Protein AF-A0AAE4BND6-F1 (afdb_monomer_lite)

Structure (mmCIF, N/CA/C/O backbone):
data_AF-A0AAE4BND6-F1
#
_entry.id   AF-A0AAE4BND6-F1
#
loop_
_atom_site.group_PDB
_atom_site.id
_atom_site.type_symbol
_atom_site.label_atom_id
_atom_site.label_alt_id
_atom_site.label_comp_id
_atom_site.label_asym_id
_atom_site.label_entity_id
_atom_site.label_seq_id
_atom_site.pdbx_PDB_ins_code
_atom_site.Cartn_x
_atom_site.Cartn_y
_atom_site.Cartn_z
_atom_site.occupancy
_atom_site.B_iso_or_equiv
_atom_site.auth_seq_id
_atom_site.auth_comp_id
_atom_site.auth_asym_id
_atom_site.auth_atom_id
_atom_site.pdbx_PDB_model_num
ATOM 1 N N . MET A 1 1 ? -0.470 19.222 16.341 1.00 36.50 1 MET A N 1
ATOM 2 C CA . MET A 1 1 ? -0.838 18.012 17.107 1.00 36.50 1 MET A CA 1
ATOM 3 C C . MET A 1 1 ? -1.783 17.203 16.224 1.00 36.50 1 MET A C 1
ATOM 5 O O . MET A 1 1 ? -2.983 17.429 16.264 1.00 36.50 1 MET A O 1
ATOM 9 N N . ALA A 1 2 ? -1.233 16.393 15.311 1.00 34.31 2 ALA A N 1
ATOM 10 C CA . ALA A 1 2 ? -2.018 15.597 14.364 1.00 34.31 2 ALA A CA 1
ATOM 11 C C . ALA A 1 2 ? -2.499 14.299 15.045 1.00 34.31 2 ALA A C 1
ATOM 13 O O . ALA A 1 2 ? -1.771 13.757 15.885 1.00 34.31 2 ALA A O 1
ATOM 14 N N . PRO A 1 3 ? -3.736 13.838 14.793 1.00 40.75 3 PRO A N 1
ATOM 15 C CA . PRO A 1 3 ? -4.365 12.820 15.617 1.00 40.75 3 PRO A CA 1
ATOM 16 C C . PRO A 1 3 ? -3.745 11.440 15.385 1.00 40.75 3 PRO A C 1
ATOM 18 O O . PRO A 1 3 ? -3.463 11.038 14.261 1.00 40.75 3 PRO A O 1
ATOM 21 N N . ARG A 1 4 ? -3.618 10.691 16.486 1.00 47.34 4 ARG A N 1
ATOM 22 C CA . ARG A 1 4 ? -3.147 9.300 16.628 1.00 47.34 4 ARG A CA 1
ATOM 23 C C . ARG 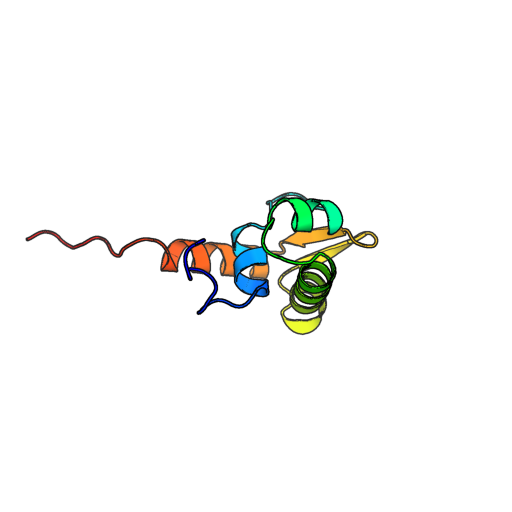A 1 4 ? -4.000 8.246 15.884 1.00 47.34 4 ARG A C 1
ATOM 25 O O . ARG A 1 4 ? -4.123 7.123 16.361 1.00 47.34 4 ARG A O 1
ATOM 32 N N . LEU A 1 5 ? -4.576 8.558 14.721 1.00 46.09 5 LEU A N 1
ATOM 33 C CA . LEU A 1 5 ? -5.264 7.574 13.866 1.00 46.09 5 LEU A CA 1
ATOM 34 C C . LEU A 1 5 ? -4.306 6.478 13.350 1.00 46.09 5 LEU A C 1
ATOM 36 O O . LEU A 1 5 ? -4.747 5.393 12.983 1.00 46.09 5 LEU A O 1
ATOM 40 N N . TYR A 1 6 ? -2.998 6.747 13.390 1.00 50.03 6 TYR A N 1
ATOM 41 C CA . TYR A 1 6 ? -1.911 5.889 12.907 1.00 50.03 6 TYR A CA 1
ATOM 42 C C . TYR A 1 6 ? -1.287 4.979 13.976 1.00 50.03 6 TYR A C 1
ATOM 44 O O . TYR A 1 6 ? -0.405 4.189 13.666 1.00 50.03 6 TYR A O 1
ATOM 52 N N . GLY A 1 7 ? -1.715 5.077 15.240 1.00 44.06 7 GLY A N 1
ATOM 53 C CA . GLY A 1 7 ? -1.116 4.299 16.334 1.00 44.06 7 GLY A CA 1
ATOM 54 C C . GLY A 1 7 ? -1.506 2.813 16.361 1.00 44.06 7 GLY A C 1
ATOM 55 O O . GLY A 1 7 ? -0.858 2.040 17.057 1.00 44.06 7 GLY A O 1
ATOM 56 N N . GLN A 1 8 ? -2.558 2.416 15.633 1.00 52.19 8 GLN A N 1
ATOM 57 C CA . GLN A 1 8 ? -3.081 1.038 15.601 1.00 52.19 8 GLN A CA 1
ATOM 58 C C . GLN A 1 8 ? -2.977 0.345 14.236 1.00 52.19 8 GLN A C 1
ATOM 60 O O . GLN A 1 8 ? -3.032 -0.879 14.186 1.00 52.19 8 GLN A O 1
ATOM 65 N N . TYR A 1 9 ? -2.831 1.098 13.144 1.00 63.09 9 TYR A N 1
ATOM 66 C CA . TYR A 1 9 ? -2.779 0.555 11.786 1.00 63.09 9 TYR A CA 1
ATOM 67 C C . TYR A 1 9 ? -1.380 0.753 11.211 1.00 63.09 9 TYR A C 1
ATOM 69 O O . TYR A 1 9 ? -0.858 1.868 11.223 1.00 63.09 9 TYR A O 1
ATOM 77 N N . GLY A 1 10 ? -0.772 -0.328 10.716 1.00 75.94 10 GLY A N 1
ATOM 78 C CA . GLY A 1 10 ? 0.538 -0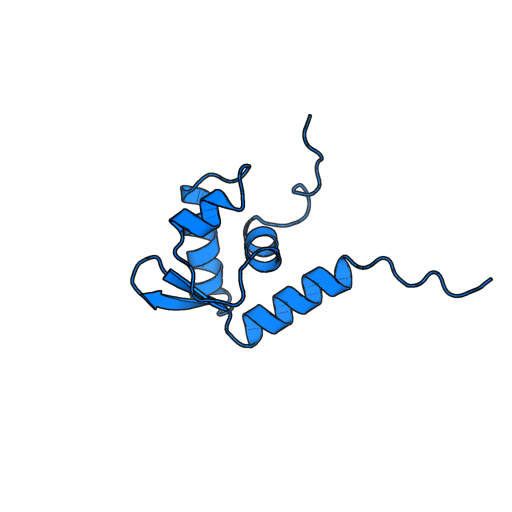.266 10.073 1.00 75.94 10 GLY A CA 1
ATOM 79 C C . GLY A 1 10 ? 0.507 0.643 8.844 1.00 75.94 10 GLY A C 1
ATOM 80 O O . GLY A 1 10 ? -0.535 0.828 8.212 1.00 75.94 10 GLY A O 1
ATOM 81 N N . VAL A 1 11 ? 1.664 1.194 8.464 1.00 78.50 11 VAL A N 1
ATOM 82 C CA . VAL A 1 11 ? 1.772 2.074 7.284 1.00 78.50 11 VAL A CA 1
ATOM 83 C C . VAL A 1 11 ? 1.281 1.377 6.000 1.00 78.50 11 VAL A C 1
ATOM 85 O O . VAL A 1 11 ? 0.856 2.042 5.063 1.00 78.50 11 VAL A O 1
ATOM 88 N N . GLU A 1 12 ? 1.284 0.038 5.972 1.00 84.19 12 GLU A N 1
ATOM 89 C CA . GLU A 1 12 ? 0.729 -0.794 4.899 1.00 84.19 12 GLU A CA 1
ATOM 90 C C . GLU A 1 12 ? -0.794 -0.696 4.794 1.00 84.19 12 GLU A C 1
ATOM 92 O O . GLU A 1 12 ? -1.303 -0.523 3.692 1.00 84.19 12 GLU A O 1
ATOM 97 N N . ASP A 1 13 ? -1.523 -0.765 5.910 1.00 82.81 13 ASP A N 1
ATOM 98 C CA . ASP A 1 13 ? -2.985 -0.645 5.911 1.00 82.81 13 ASP A CA 1
ATOM 99 C C . ASP A 1 13 ? -3.412 0.768 5.508 1.00 82.81 13 ASP A C 1
ATOM 101 O O . ASP A 1 13 ? -4.377 0.948 4.767 1.00 82.81 13 ASP A O 1
ATOM 105 N N . VAL A 1 14 ? -2.668 1.783 5.959 1.00 81.44 14 VAL A N 1
ATOM 106 C CA . VAL A 1 14 ? -2.895 3.181 5.565 1.00 81.44 14 VAL A CA 1
ATOM 107 C C . VAL A 1 14 ? -2.641 3.348 4.073 1.00 81.44 14 VAL A C 1
ATOM 109 O O . VAL A 1 14 ? -3.497 3.863 3.354 1.00 81.44 14 VAL A O 1
ATOM 112 N N . LEU A 1 15 ? -1.499 2.859 3.588 1.00 86.00 15 LEU A N 1
ATOM 113 C CA . LEU A 1 15 ? -1.177 2.884 2.170 1.00 86.00 15 LEU A CA 1
ATOM 114 C C . LEU A 1 15 ? -2.260 2.187 1.352 1.00 86.00 15 LEU A C 1
ATOM 116 O O . LEU A 1 15 ? -2.704 2.744 0.357 1.00 86.00 15 LEU A O 1
ATOM 120 N N . LEU A 1 16 ? -2.724 1.022 1.796 1.00 87.56 16 LEU A N 1
ATOM 121 C CA . LEU A 1 16 ? -3.756 0.245 1.124 1.00 87.56 16 LEU A CA 1
ATOM 122 C C . LEU A 1 16 ? -5.117 0.951 1.119 1.00 87.56 16 LEU A C 1
ATOM 124 O O . LEU A 1 16 ? -5.798 0.968 0.095 1.00 87.56 16 LEU A O 1
ATOM 128 N N . ALA A 1 17 ? -5.507 1.568 2.236 1.00 86.75 17 ALA A N 1
ATOM 129 C CA . ALA A 1 17 ? -6.757 2.315 2.361 1.00 86.75 17 ALA A CA 1
ATOM 130 C C . ALA A 1 17 ? -6.812 3.532 1.424 1.00 86.75 17 ALA A C 1
ATOM 132 O O . ALA A 1 17 ? -7.889 3.862 0.919 1.00 86.75 17 ALA A O 1
ATOM 133 N N . HIS A 1 18 ? -5.661 4.169 1.193 1.00 84.25 18 HIS A N 1
ATOM 134 C CA . HIS A 1 18 ? -5.503 5.345 0.335 1.00 84.25 18 HIS A CA 1
ATOM 135 C C . HIS A 1 18 ? -4.977 5.012 -1.069 1.00 84.25 18 HIS A C 1
ATOM 137 O O . HIS A 1 18 ? -4.773 5.920 -1.876 1.00 84.25 18 HIS A O 1
ATOM 143 N N . PHE A 1 19 ? -4.762 3.731 -1.380 1.00 87.94 19 PHE A N 1
ATOM 144 C CA . PHE A 1 19 ? -4.217 3.325 -2.667 1.00 87.94 19 PHE A CA 1
ATOM 145 C C . PHE A 1 19 ? -5.254 3.591 -3.780 1.00 87.94 19 PHE A C 1
ATOM 147 O O . PHE A 1 19 ? -6.395 3.122 -3.664 1.00 87.94 19 PHE A O 1
ATOM 154 N N . PRO A 1 20 ? -4.896 4.331 -4.845 1.00 85.00 20 PRO A N 1
ATOM 155 C CA . PRO A 1 20 ? -5.798 4.629 -5.957 1.00 85.00 20 PRO A CA 1
ATOM 156 C C . PRO A 1 20 ? -6.128 3.370 -6.771 1.00 85.00 20 PRO A C 1
ATOM 158 O O . PRO A 1 20 ? -5.350 2.425 -6.820 1.00 85.00 20 PRO A O 1
ATOM 161 N N . ASP A 1 21 ? -7.285 3.340 -7.433 1.00 81.31 21 ASP A N 1
ATOM 162 C CA . ASP A 1 21 ? -7.666 2.186 -8.267 1.00 81.31 21 ASP A CA 1
ATOM 163 C C . ASP A 1 21 ? -6.790 2.027 -9.522 1.00 81.31 21 ASP A C 1
ATOM 165 O O . ASP A 1 21 ? -6.682 0.932 -10.072 1.00 81.31 21 ASP A O 1
ATOM 169 N N . GLU A 1 22 ? -6.120 3.099 -9.944 1.00 86.38 22 GLU A N 1
ATOM 170 C CA . GLU A 1 22 ? -5.191 3.115 -11.073 1.00 86.38 22 GLU A CA 1
ATOM 171 C C . GLU A 1 22 ? -3.736 2.812 -10.668 1.00 86.38 22 GLU A C 1
ATOM 173 O O . GLU A 1 22 ? -3.288 3.078 -9.546 1.00 86.38 22 GLU A O 1
ATOM 178 N N . ALA A 1 23 ? -2.960 2.280 -11.619 1.00 89.81 23 ALA A N 1
ATOM 179 C CA . ALA A 1 23 ? -1.540 2.006 -11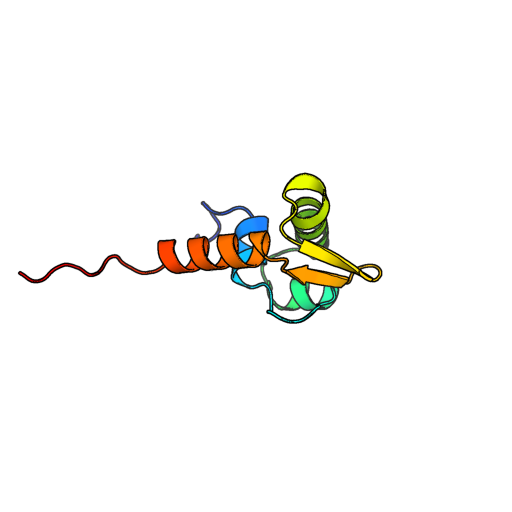.424 1.00 89.81 23 ALA A CA 1
ATOM 180 C C . ALA A 1 23 ? -0.774 3.296 -11.093 1.00 89.81 23 ALA A C 1
ATOM 182 O O . ALA A 1 23 ? -0.774 4.251 -11.868 1.00 89.81 23 ALA A O 1
ATOM 183 N N . THR A 1 24 ? -0.096 3.321 -9.946 1.00 91.38 24 THR A N 1
ATOM 184 C CA . THR A 1 24 ? 0.485 4.550 -9.400 1.00 91.38 24 THR A CA 1
ATOM 185 C C . THR A 1 24 ? 1.934 4.365 -8.980 1.00 91.38 24 THR A C 1
ATOM 187 O O . THR A 1 24 ? 2.325 3.373 -8.358 1.00 91.38 24 THR A O 1
ATOM 190 N N . HIS A 1 25 ? 2.752 5.359 -9.327 1.00 92.06 25 HIS A N 1
ATOM 191 C CA . HIS A 1 25 ? 4.158 5.402 -8.958 1.00 92.06 25 HIS A CA 1
ATOM 192 C C . HIS A 1 25 ? 4.335 5.715 -7.463 1.00 92.06 25 HIS A C 1
ATOM 194 O O . HIS A 1 25 ? 3.692 6.612 -6.919 1.00 92.06 25 HIS A O 1
ATOM 200 N N . ILE A 1 26 ? 5.286 5.050 -6.808 1.00 87.81 26 ILE A N 1
ATOM 201 C CA . ILE A 1 26 ? 5.552 5.129 -5.365 1.00 87.81 26 ILE A CA 1
ATOM 202 C C . ILE A 1 26 ? 5.803 6.555 -4.868 1.00 87.81 26 ILE A C 1
ATOM 204 O O . ILE A 1 26 ? 5.346 6.935 -3.798 1.00 87.81 26 ILE A O 1
ATOM 208 N N . LYS A 1 27 ? 6.473 7.379 -5.681 1.00 87.56 27 LYS A N 1
ATOM 209 C CA . LYS A 1 27 ? 6.694 8.804 -5.382 1.00 87.56 27 LYS A CA 1
ATOM 210 C C . LYS A 1 27 ? 5.379 9.577 -5.259 1.00 87.56 27 LYS A C 1
ATOM 212 O O . LYS A 1 27 ? 5.264 10.426 -4.386 1.00 87.56 27 LYS A O 1
ATOM 217 N N . ARG A 1 28 ? 4.395 9.270 -6.109 1.00 87.25 28 ARG A N 1
ATOM 218 C CA . ARG A 1 28 ? 3.067 9.891 -6.064 1.00 87.25 28 ARG A CA 1
ATOM 219 C C . ARG A 1 28 ? 2.264 9.359 -4.878 1.00 87.25 28 ARG A C 1
ATOM 221 O O . ARG A 1 28 ? 1.610 10.140 -4.207 1.00 87.25 28 ARG A O 1
ATOM 228 N N . LEU A 1 29 ? 2.396 8.070 -4.552 1.00 81.62 29 LEU A N 1
ATOM 229 C CA . LEU A 1 29 ? 1.808 7.494 -3.334 1.00 81.62 29 LEU A CA 1
ATOM 230 C C . LEU A 1 29 ? 2.350 8.154 -2.061 1.00 81.62 29 LEU A C 1
ATOM 232 O O . LEU A 1 29 ? 1.581 8.460 -1.159 1.00 81.62 29 LEU A O 1
ATOM 236 N N . ALA A 1 30 ? 3.653 8.434 -2.005 1.00 83.75 30 ALA A N 1
ATOM 237 C CA . ALA A 1 30 ? 4.254 9.125 -0.869 1.00 83.75 30 ALA A CA 1
ATOM 238 C C . ALA A 1 30 ? 3.745 10.566 -0.711 1.00 83.75 30 ALA A C 1
ATOM 240 O O . ALA A 1 30 ? 3.586 11.035 0.407 1.00 83.75 30 ALA A O 1
ATOM 241 N N . GLN A 1 31 ? 3.409 11.250 -1.810 1.00 84.75 31 GLN A N 1
ATOM 242 C CA . GLN A 1 31 ? 2.783 12.577 -1.748 1.00 84.75 31 GLN A CA 1
ATOM 243 C C . GLN A 1 31 ? 1.357 12.542 -1.176 1.00 84.75 31 GLN A C 1
ATOM 245 O O . GLN A 1 31 ? 0.909 13.536 -0.613 1.00 84.75 31 GLN A O 1
ATOM 250 N N . LEU A 1 32 ? 0.648 11.415 -1.299 1.00 76.12 32 LEU A N 1
ATOM 251 C CA . LEU A 1 32 ? -0.696 11.236 -0.735 1.00 76.12 32 LEU A CA 1
ATOM 252 C C . LEU A 1 32 ? -0.673 10.955 0.774 1.00 76.12 32 LEU A C 1
ATOM 254 O O . LEU A 1 32 ? -1.702 11.083 1.434 1.00 76.12 32 LEU A O 1
ATOM 258 N N . LEU A 1 33 ? 0.487 10.580 1.318 1.00 78.19 33 LEU A N 1
ATOM 259 C CA . LEU A 1 33 ? 0.694 10.266 2.728 1.00 78.19 33 LEU A CA 1
ATOM 260 C C . LEU A 1 33 ? 1.713 11.250 3.320 1.00 78.19 33 LEU A C 1
ATOM 262 O O . LEU A 1 33 ? 2.854 10.863 3.565 1.00 78.19 33 LEU A O 1
ATOM 266 N N . PRO A 1 34 ? 1.329 12.520 3.555 1.00 66.69 34 PRO A N 1
ATOM 267 C CA . PRO A 1 34 ? 2.263 13.581 3.947 1.00 66.69 34 PRO A CA 1
ATOM 268 C C . PRO A 1 34 ? 2.984 13.320 5.278 1.00 66.69 34 PRO A C 1
ATOM 270 O O . PRO A 1 34 ? 4.020 13.919 5.541 1.00 66.69 34 PRO A O 1
ATOM 273 N N . GLU A 1 35 ? 2.459 12.419 6.110 1.00 70.06 35 GLU A N 1
ATOM 274 C CA . GLU A 1 35 ? 3.060 12.025 7.389 1.00 70.06 35 GLU A CA 1
ATOM 275 C C . GLU A 1 35 ? 3.985 10.798 7.278 1.00 70.06 35 GLU A C 1
ATOM 277 O O . GLU A 1 35 ? 4.594 10.397 8.269 1.00 70.06 35 GLU A O 1
ATOM 282 N N . ALA A 1 36 ? 4.115 10.192 6.091 1.00 70.75 36 ALA A N 1
ATOM 283 C CA . ALA A 1 36 ? 4.947 9.017 5.860 1.00 70.75 36 ALA A CA 1
ATOM 284 C C . ALA A 1 36 ? 6.189 9.360 5.025 1.00 70.75 36 ALA A C 1
ATOM 286 O O . ALA A 1 36 ? 6.103 9.913 3.930 1.00 70.75 36 ALA A O 1
ATOM 287 N N . GLU A 1 37 ? 7.368 8.961 5.505 1.00 79.38 37 GLU A N 1
ATOM 288 C CA . GLU A 1 37 ? 8.598 9.085 4.722 1.00 79.38 37 GLU A CA 1
ATOM 289 C C . GLU A 1 37 ? 8.544 8.220 3.455 1.00 79.38 37 GLU A C 1
ATOM 291 O O . GLU A 1 37 ? 8.063 7.083 3.475 1.00 79.38 37 GLU A O 1
ATOM 296 N N . LEU A 1 38 ? 9.122 8.713 2.353 1.00 77.75 38 LEU A N 1
ATOM 297 C CA . LEU A 1 38 ? 9.179 7.982 1.080 1.00 77.75 38 LEU A CA 1
ATOM 298 C C . LEU A 1 38 ? 9.781 6.575 1.240 1.00 77.75 38 LEU A C 1
ATOM 300 O O . LEU A 1 38 ? 9.306 5.634 0.606 1.00 77.75 38 LEU A O 1
ATOM 304 N N . GLY A 1 39 ? 10.796 6.417 2.098 1.00 79.25 39 GLY A N 1
ATOM 305 C CA . GLY A 1 39 ? 11.394 5.115 2.407 1.00 79.25 39 GLY A CA 1
ATOM 306 C C . GLY A 1 39 ? 10.403 4.149 3.065 1.00 79.25 39 GLY A C 1
ATOM 307 O O . GL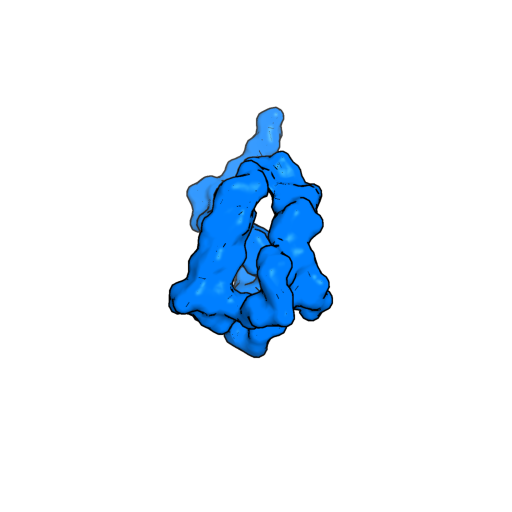Y A 1 39 ? 10.323 2.983 2.675 1.00 79.25 39 GLY A O 1
ATOM 308 N N . SER A 1 40 ? 9.583 4.649 3.989 1.00 83.88 40 SER A N 1
ATOM 309 C CA . SER A 1 40 ? 8.524 3.883 4.655 1.00 83.88 40 SER A CA 1
ATOM 310 C C . SER A 1 40 ? 7.425 3.466 3.679 1.00 83.88 40 SER A C 1
ATOM 312 O O . SER A 1 40 ? 7.006 2.308 3.689 1.00 83.88 40 SER A O 1
ATOM 314 N N . VAL A 1 41 ? 7.017 4.364 2.777 1.00 85.06 41 VAL A N 1
ATOM 315 C CA . VAL A 1 41 ? 6.024 4.071 1.728 1.00 85.06 41 VAL A CA 1
ATOM 316 C C . VAL A 1 41 ? 6.564 3.048 0.728 1.00 85.06 41 VAL A C 1
ATOM 318 O O . VAL A 1 41 ? 5.875 2.082 0.403 1.00 85.06 41 VAL A O 1
ATOM 321 N N . ALA A 1 42 ? 7.814 3.202 0.284 1.00 87.44 42 ALA A N 1
ATOM 322 C CA . ALA A 1 42 ? 8.474 2.252 -0.611 1.00 87.44 42 ALA A CA 1
ATOM 323 C C . ALA A 1 42 ? 8.600 0.858 0.016 1.00 87.44 42 ALA A C 1
ATOM 325 O O . ALA A 1 42 ? 8.279 -0.139 -0.634 1.00 87.44 42 ALA A O 1
ATOM 326 N N . GLY A 1 43 ? 9.010 0.788 1.285 1.00 88.00 43 GLY A N 1
ATOM 327 C CA . GLY A 1 43 ? 9.078 -0.464 2.033 1.00 88.00 43 GLY A CA 1
ATOM 328 C C . GLY A 1 43 ? 7.708 -1.120 2.197 1.00 88.00 43 GLY A C 1
ATOM 329 O O . GLY A 1 43 ? 7.578 -2.327 2.001 1.00 88.00 43 GLY A O 1
ATOM 330 N N . ALA A 1 44 ? 6.675 -0.334 2.494 1.00 88.12 44 ALA A N 1
ATOM 331 C CA . ALA A 1 44 ? 5.308 -0.824 2.635 1.00 88.12 44 ALA A CA 1
ATOM 332 C C . ALA A 1 44 ? 4.733 -1.355 1.323 1.00 88.12 44 ALA A C 1
ATOM 334 O O . ALA A 1 44 ? 4.218 -2.467 1.297 1.00 88.12 44 ALA A O 1
ATOM 335 N N . ALA A 1 45 ? 4.882 -0.625 0.216 1.00 88.56 45 ALA A N 1
ATOM 336 C CA . ALA A 1 45 ? 4.447 -1.104 -1.094 1.00 88.56 45 ALA A CA 1
ATOM 337 C C . ALA A 1 45 ? 5.192 -2.379 -1.509 1.00 88.56 45 ALA A C 1
ATOM 339 O O . ALA A 1 45 ? 4.583 -3.311 -2.027 1.00 88.56 45 ALA A O 1
ATOM 340 N N . ALA A 1 46 ? 6.498 -2.459 -1.229 1.00 88.38 46 ALA A N 1
ATOM 341 C CA . ALA A 1 46 ? 7.277 -3.666 -1.480 1.00 88.38 46 ALA A CA 1
ATOM 342 C C . ALA A 1 46 ? 6.785 -4.854 -0.637 1.00 88.38 46 ALA A C 1
ATOM 344 O O . ALA A 1 46 ? 6.732 -5.974 -1.148 1.00 88.38 46 ALA A O 1
ATOM 345 N N . ARG A 1 47 ? 6.386 -4.630 0.624 1.00 90.31 47 ARG A N 1
ATOM 346 C CA . ARG A 1 47 ? 5.786 -5.672 1.472 1.00 90.31 47 ARG A CA 1
ATOM 347 C C . ARG A 1 47 ? 4.406 -6.097 0.983 1.00 90.31 47 ARG A C 1
ATOM 349 O O . ARG A 1 47 ? 4.178 -7.293 0.801 1.00 90.31 47 ARG A O 1
ATOM 356 N N . LEU A 1 48 ? 3.535 -5.137 0.683 1.00 89.19 48 LEU A N 1
ATOM 357 C CA . LEU A 1 48 ? 2.212 -5.375 0.102 1.00 89.19 48 LEU A CA 1
ATOM 358 C C . LEU A 1 48 ? 2.288 -6.153 -1.217 1.00 89.19 48 LEU A C 1
ATOM 360 O O . LEU A 1 48 ? 1.454 -7.017 -1.458 1.00 89.19 48 LEU A O 1
ATOM 364 N N . CYS A 1 49 ? 3.304 -5.892 -2.039 1.00 89.44 49 CYS A N 1
ATOM 365 C CA . CYS A 1 49 ? 3.519 -6.597 -3.297 1.00 89.44 49 CYS A CA 1
ATOM 366 C C . CYS A 1 49 ? 4.127 -7.996 -3.093 1.00 89.44 49 CYS A C 1
ATOM 368 O O . CYS A 1 49 ? 3.565 -8.991 -3.539 1.00 89.44 49 CYS A O 1
ATOM 370 N N . ARG A 1 50 ? 5.266 -8.100 -2.396 1.00 88.19 50 ARG A N 1
ATOM 371 C CA . ARG A 1 50 ? 6.056 -9.343 -2.341 1.00 88.19 50 ARG A CA 1
ATOM 372 C C . ARG A 1 50 ? 5.555 -10.355 -1.313 1.00 88.19 50 ARG A C 1
ATOM 374 O O . ARG A 1 50 ? 5.673 -11.551 -1.550 1.00 88.19 50 ARG A O 1
ATOM 381 N N . TRP A 1 51 ? 5.067 -9.884 -0.169 1.00 87.69 51 TRP A N 1
ATOM 382 C CA . TRP A 1 51 ? 4.738 -10.744 0.970 1.00 87.69 51 TRP A CA 1
ATOM 383 C C . TRP A 1 51 ? 3.236 -10.947 1.108 1.00 87.69 51 TRP A C 1
ATOM 385 O O . TRP A 1 51 ? 2.790 -12.076 1.271 1.00 87.69 51 TRP A O 1
ATOM 395 N N . TYR A 1 52 ? 2.461 -9.867 1.002 1.00 85.94 52 TYR A N 1
ATOM 396 C CA . TYR A 1 52 ? 1.007 -9.941 1.152 1.00 85.94 52 TYR A CA 1
ATOM 397 C C . TYR A 1 52 ? 0.267 -10.207 -0.161 1.00 85.94 52 TYR A C 1
ATOM 399 O O . TYR A 1 52 ? -0.915 -10.527 -0.115 1.00 85.94 52 TYR A O 1
ATOM 407 N N . GLN A 1 53 ? 0.939 -10.076 -1.313 1.00 90.88 53 GLN A N 1
ATOM 408 C CA . GLN A 1 53 ? 0.341 -10.264 -2.640 1.00 90.88 53 GLN A CA 1
ATOM 409 C C . GLN A 1 53 ? -0.951 -9.446 -2.826 1.00 90.88 53 GLN A C 1
ATOM 411 O O . GLN A 1 53 ? -1.928 -9.925 -3.389 1.00 90.88 53 GLN A O 1
ATOM 416 N N . LEU A 1 54 ? -0.967 -8.209 -2.326 1.00 91.81 54 LEU A N 1
ATOM 417 C CA . LEU A 1 54 ? -2.090 -7.267 -2.434 1.00 91.81 54 LEU A CA 1
ATOM 418 C C . LEU A 1 54 ? -1.879 -6.233 -3.548 1.00 91.81 54 LEU A C 1
ATOM 420 O O . LEU A 1 54 ? -2.818 -5.546 -3.952 1.00 91.81 54 LEU A O 1
ATOM 424 N N . LEU A 1 55 ? -0.642 -6.101 -4.027 1.00 92.19 55 LEU A N 1
ATOM 425 C CA . LEU A 1 55 ? -0.272 -5.211 -5.118 1.00 92.19 55 LEU A CA 1
ATOM 426 C C . LEU A 1 55 ? 0.468 -5.987 -6.203 1.00 92.19 55 LEU A C 1
ATOM 428 O O . LEU A 1 55 ? 1.376 -6.759 -5.892 1.00 92.19 55 LEU A O 1
ATOM 432 N N . ASP A 1 56 ? 0.178 -5.669 -7.457 1.00 92.00 56 ASP A N 1
ATOM 433 C CA . ASP A 1 56 ? 0.981 -6.110 -8.591 1.00 92.00 56 ASP A CA 1
ATOM 434 C C . ASP A 1 56 ? 1.940 -4.994 -9.005 1.00 92.00 56 ASP A C 1
ATOM 436 O O . ASP A 1 56 ? 1.602 -3.805 -9.009 1.00 92.00 56 ASP A O 1
ATOM 440 N N . ARG A 1 57 ? 3.175 -5.368 -9.350 1.00 91.25 57 ARG A N 1
ATOM 441 C CA . ARG A 1 57 ? 4.168 -4.429 -9.877 1.00 91.25 57 ARG A CA 1
ATOM 442 C C . ARG A 1 57 ? 4.048 -4.376 -11.394 1.00 91.25 57 ARG A C 1
ATOM 444 O O . ARG A 1 57 ? 4.451 -5.309 -12.079 1.00 91.25 57 ARG A O 1
ATOM 451 N N . VAL A 1 58 ? 3.563 -3.251 -11.906 1.00 90.81 58 VAL A N 1
ATOM 452 C CA . VAL A 1 58 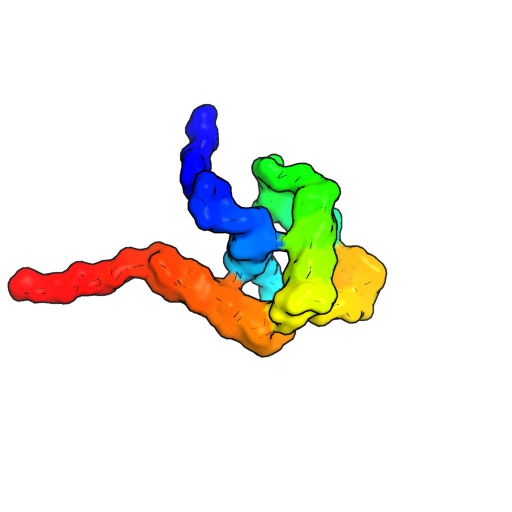? 3.327 -3.046 -13.347 1.00 90.81 58 VAL A CA 1
ATOM 453 C C . VAL A 1 58 ? 4.574 -2.507 -14.051 1.00 90.81 58 VAL A C 1
ATOM 455 O O . VAL A 1 58 ? 4.845 -2.831 -15.201 1.00 90.81 58 VAL A O 1
ATOM 458 N N . ALA A 1 59 ? 5.362 -1.693 -13.344 1.00 90.75 59 ALA A N 1
ATOM 459 C CA . ALA A 1 59 ? 6.630 -1.143 -13.815 1.00 90.75 59 ALA A CA 1
ATOM 460 C C . ALA A 1 59 ? 7.563 -0.874 -12.617 1.00 90.75 59 ALA A C 1
ATOM 462 O O . ALA A 1 59 ? 7.141 -0.964 -11.457 1.00 90.75 59 ALA A O 1
ATOM 463 N N . PRO A 1 60 ? 8.851 -0.550 -12.821 1.00 89.75 60 PRO A N 1
ATOM 464 C CA . PRO A 1 60 ? 9.717 -0.116 -11.730 1.00 89.75 60 PRO A CA 1
ATOM 465 C C . PRO A 1 60 ? 9.109 1.041 -10.930 1.00 89.75 60 PRO A C 1
ATOM 467 O O . PRO A 1 60 ? 8.737 2.068 -11.486 1.00 89.75 60 PRO A O 1
ATOM 470 N N . GLY A 1 61 ? 8.953 0.834 -9.619 1.00 87.38 61 GLY A N 1
ATOM 471 C CA . GLY A 1 61 ? 8.355 1.819 -8.718 1.00 87.38 61 GLY A CA 1
ATOM 472 C C . GLY A 1 61 ? 6.857 2.066 -8.915 1.00 87.38 61 GLY A C 1
ATOM 473 O O . GLY A 1 61 ? 6.332 2.945 -8.244 1.00 87.38 61 GLY A O 1
ATOM 474 N N . THR A 1 62 ? 6.168 1.324 -9.787 1.00 92.56 62 THR A N 1
ATOM 475 C CA . THR A 1 62 ? 4.738 1.507 -10.085 1.00 92.56 62 THR A CA 1
ATOM 476 C C . THR A 1 62 ? 3.955 0.258 -9.721 1.00 92.56 62 THR A C 1
ATOM 478 O O . THR A 1 62 ? 4.297 -0.843 -10.160 1.00 92.56 62 THR A O 1
ATOM 481 N N . TYR A 1 63 ? 2.897 0.447 -8.938 1.00 92.19 63 TYR A N 1
ATOM 482 C CA . TYR A 1 63 ? 2.085 -0.632 -8.385 1.00 92.19 63 TYR A CA 1
ATOM 483 C C . TYR A 1 63 ? 0.606 -0.409 -8.697 1.00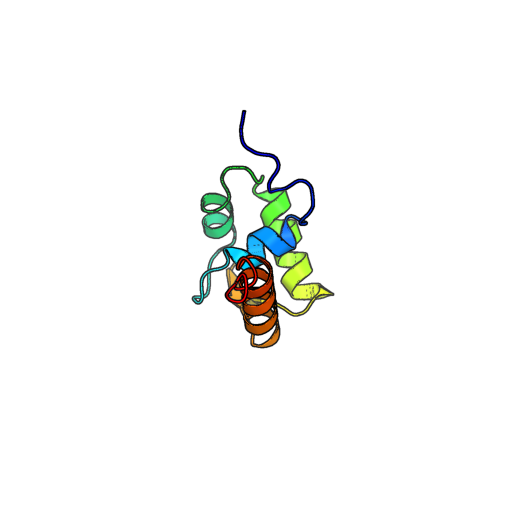 92.19 63 TYR A C 1
ATOM 485 O O . TYR A 1 63 ? 0.168 0.737 -8.811 1.00 92.19 63 TYR A O 1
ATOM 493 N N . CYS A 1 64 ? -0.166 -1.483 -8.799 1.00 92.69 64 CYS A N 1
ATOM 494 C CA . CYS A 1 64 ? -1.627 -1.444 -8.838 1.00 92.69 64 CYS A CA 1
ATOM 495 C C . CYS A 1 64 ? -2.213 -2.430 -7.824 1.00 92.69 64 CYS A C 1
ATOM 497 O O . CYS A 1 64 ? -1.544 -3.378 -7.416 1.00 92.69 64 CYS A O 1
ATOM 499 N N . LEU A 1 65 ? -3.461 -2.209 -7.406 1.00 92.12 65 LEU A N 1
ATOM 500 C CA . LEU A 1 65 ? -4.187 -3.191 -6.601 1.00 92.12 65 LEU A CA 1
ATOM 501 C C . LEU A 1 65 ? -4.568 -4.394 -7.458 1.00 92.12 65 LEU A C 1
ATOM 503 O O . LEU A 1 65 ? -5.115 -4.232 -8.551 1.00 92.12 65 LEU A O 1
ATOM 507 N N . ASN A 1 66 ? -4.374 -5.588 -6.913 1.00 93.00 66 ASN A N 1
ATOM 508 C CA . ASN A 1 66 ? -5.002 -6.796 -7.436 1.00 93.00 66 ASN A CA 1
ATOM 509 C C . ASN A 1 66 ? -6.328 -7.076 -6.708 1.00 93.00 66 ASN A C 1
ATOM 511 O O . ASN A 1 66 ? -6.775 -6.279 -5.876 1.00 93.00 66 ASN A O 1
ATOM 515 N N . ASP A 1 67 ? -6.985 -8.193 -7.023 1.00 92.62 67 ASP A N 1
ATOM 516 C CA . ASP A 1 67 ? -8.281 -8.537 -6.425 1.00 92.62 67 ASP A CA 1
ATOM 517 C C . ASP A 1 67 ? -8.211 -8.681 -4.900 1.00 92.62 67 ASP A C 1
ATOM 519 O O . ASP A 1 67 ? -9.088 -8.182 -4.190 1.00 92.62 67 ASP A O 1
ATOM 523 N N . ALA A 1 68 ? -7.136 -9.280 -4.381 1.00 91.62 68 ALA A N 1
ATOM 524 C CA . ALA A 1 68 ? -6.924 -9.423 -2.945 1.00 91.62 68 ALA A CA 1
ATOM 525 C C . ALA A 1 68 ? -6.704 -8.059 -2.271 1.00 91.62 68 ALA A C 1
ATOM 527 O O . ALA A 1 68 ? -7.306 -7.772 -1.232 1.00 91.62 68 ALA A O 1
ATOM 528 N N . GLY A 1 69 ? -5.910 -7.180 -2.890 1.00 91.88 69 GLY A N 1
ATOM 529 C CA . GLY A 1 69 ? -5.709 -5.805 -2.437 1.00 91.88 69 GLY A CA 1
ATOM 530 C C . GLY A 1 69 ? -7.000 -4.999 -2.404 1.00 91.88 69 GLY A C 1
ATOM 531 O O . GLY A 1 69 ? -7.291 -4.345 -1.401 1.00 91.88 69 GLY A O 1
ATOM 532 N N . ARG A 1 70 ? -7.817 -5.094 -3.459 1.00 91.56 70 ARG A N 1
ATOM 533 C CA . ARG A 1 70 ? -9.145 -4.461 -3.518 1.00 91.56 70 ARG A CA 1
ATOM 534 C C . ARG A 1 70 ? -10.061 -4.972 -2.409 1.00 91.56 70 ARG A C 1
ATOM 536 O O . ARG A 1 70 ? -10.674 -4.162 -1.712 1.00 91.56 70 ARG A O 1
ATOM 543 N N . ALA A 1 71 ? -10.118 -6.287 -2.203 1.00 90.81 71 ALA A N 1
ATOM 544 C CA . ALA A 1 71 ? -10.928 -6.892 -1.149 1.00 90.81 71 ALA A CA 1
ATOM 545 C C . ALA A 1 71 ? -10.472 -6.441 0.246 1.00 90.81 71 ALA A C 1
ATOM 547 O O . ALA A 1 71 ? -11.291 -6.039 1.075 1.00 90.81 71 ALA A O 1
ATOM 548 N N . ARG A 1 72 ? -9.160 -6.429 0.501 1.00 88.75 72 ARG A N 1
ATOM 549 C CA . ARG A 1 72 ? -8.596 -5.978 1.777 1.00 88.75 72 ARG A CA 1
ATOM 550 C C . ARG A 1 72 ? -8.829 -4.483 2.008 1.00 88.75 72 ARG A C 1
ATOM 552 O O . ARG A 1 72 ? -9.208 -4.094 3.111 1.00 88.75 72 ARG A O 1
ATOM 559 N N . ARG A 1 73 ? -8.698 -3.649 0.973 1.00 90.06 73 ARG A N 1
ATOM 560 C CA . ARG A 1 73 ? -9.058 -2.223 1.021 1.00 90.06 73 ARG A CA 1
ATOM 561 C C . ARG A 1 73 ? -10.535 -2.040 1.374 1.00 90.06 73 ARG A C 1
ATOM 563 O O . ARG A 1 73 ? -10.858 -1.243 2.253 1.00 90.06 73 ARG A O 1
ATOM 570 N N . ALA A 1 74 ? -11.429 -2.806 0.749 1.00 88.06 74 ALA A N 1
ATOM 571 C CA . ALA A 1 74 ? -12.855 -2.777 1.065 1.00 88.06 74 ALA A CA 1
ATOM 572 C C . ALA A 1 74 ? -13.133 -3.182 2.524 1.00 88.06 74 ALA A C 1
ATOM 574 O O . ALA A 1 74 ? -13.930 -2.524 3.187 1.00 88.06 74 ALA A O 1
ATOM 575 N N . GLN A 1 75 ? -12.436 -4.194 3.055 1.00 86.25 75 GLN A N 1
ATOM 576 C CA . GLN A 1 75 ? -12.528 -4.582 4.470 1.00 86.25 75 GLN A CA 1
ATOM 577 C C . GLN A 1 75 ? -12.075 -3.461 5.412 1.00 86.25 75 GLN A C 1
ATOM 579 O O . GLN A 1 75 ? -12.751 -3.203 6.403 1.00 86.25 75 GLN A O 1
ATOM 584 N N . LEU A 1 76 ? -10.973 -2.769 5.101 1.00 84.75 76 LEU A N 1
ATOM 585 C CA . LEU A 1 76 ? -10.489 -1.635 5.898 1.00 84.75 76 LEU A CA 1
ATOM 586 C C . LEU A 1 76 ? -11.512 -0.491 5.930 1.00 84.75 76 LEU A C 1
ATOM 588 O O . LEU A 1 76 ? -11.788 0.066 6.992 1.00 84.75 76 LEU A O 1
ATOM 592 N N . HIS A 1 77 ? -12.125 -0.171 4.787 1.00 82.69 77 HIS A N 1
ATOM 593 C CA . HIS A 1 77 ? -13.190 0.837 4.718 1.00 82.69 77 HIS A CA 1
ATOM 594 C C . HIS A 1 77 ? -14.472 0.382 5.421 1.00 82.69 77 HIS A C 1
ATOM 596 O O . HIS A 1 77 ? -15.106 1.184 6.104 1.00 82.69 77 HIS A O 1
ATOM 602 N N . ALA A 1 78 ? -14.841 -0.896 5.312 1.00 80.50 78 ALA A N 1
ATOM 603 C CA . ALA A 1 78 ? -15.993 -1.463 6.009 1.00 80.50 78 ALA A CA 1
ATOM 604 C C . ALA A 1 78 ? -15.797 -1.475 7.533 1.00 80.50 78 ALA A C 1
ATOM 606 O O . ALA A 1 78 ? -16.720 -1.128 8.262 1.00 80.50 78 ALA A O 1
ATOM 607 N N . ALA A 1 79 ? -14.594 -1.797 8.014 1.00 73.12 79 ALA A N 1
ATOM 608 C CA . ALA A 1 79 ? -14.240 -1.746 9.433 1.00 73.12 79 ALA A CA 1
ATOM 609 C C . ALA A 1 79 ? -14.205 -0.309 9.983 1.00 73.12 79 ALA A C 1
ATOM 611 O O . ALA A 1 79 ? -14.460 -0.092 11.165 1.00 73.12 79 ALA A O 1
ATOM 612 N N . ARG A 1 80 ? -13.914 0.678 9.123 1.00 66.00 80 ARG A N 1
ATOM 613 C CA . ARG A 1 80 ? -13.966 2.111 9.451 1.00 66.00 80 ARG A CA 1
ATOM 614 C C . ARG A 1 80 ? -15.377 2.696 9.441 1.00 66.00 80 ARG A C 1
ATOM 616 O O . ARG A 1 80 ? -15.567 3.786 9.980 1.00 66.00 80 ARG A O 1
ATOM 623 N N . ARG A 1 81 ? -16.366 2.021 8.844 1.00 55.16 81 ARG A N 1
ATOM 624 C CA . ARG A 1 81 ? -17.758 2.467 8.947 1.00 55.16 81 ARG A CA 1
ATOM 625 C C . ARG A 1 81 ? -18.232 2.232 10.385 1.00 55.16 81 ARG A C 1
ATOM 627 O O . ARG A 1 81 ? -18.131 1.101 10.863 1.00 55.16 81 ARG A O 1
ATOM 634 N N . PRO A 1 82 ? -18.760 3.255 11.085 1.00 52.44 82 PRO A N 1
ATOM 635 C CA . PRO A 1 82 ? -19.449 3.012 12.343 1.00 52.44 82 PRO A CA 1
ATOM 636 C C . PRO A 1 82 ? -20.548 1.985 12.066 1.00 52.44 82 PRO A C 1
ATOM 638 O O . PRO A 1 82 ? -21.276 2.113 11.076 1.00 52.44 82 PRO A O 1
ATOM 641 N N . ARG A 1 83 ? -20.637 0.936 12.901 1.00 54.75 83 ARG A N 1
ATOM 642 C CA . ARG A 1 83 ? -21.784 0.020 12.863 1.00 54.75 83 ARG A CA 1
ATOM 643 C C . ARG A 1 83 ? -23.049 0.880 12.789 1.00 54.75 83 ARG A C 1
ATOM 645 O O . ARG A 1 83 ? -23.106 1.866 13.531 1.00 54.75 83 ARG A O 1
ATOM 652 N N . PRO A 1 84 ? -24.045 0.541 11.952 1.00 46.75 84 PRO A N 1
ATOM 653 C CA . PRO A 1 84 ? -25.358 1.132 12.129 1.00 46.75 84 PRO A CA 1
ATOM 654 C C . PRO A 1 84 ? -25.728 0.897 13.594 1.00 46.75 84 PRO A C 1
ATOM 656 O O . PRO A 1 84 ? -25.797 -0.249 14.042 1.00 46.75 84 PRO A O 1
ATOM 659 N N . GLN A 1 85 ? -25.838 1.979 14.367 1.00 49.00 85 GLN A N 1
ATOM 660 C CA . GLN A 1 85 ? -26.529 1.927 15.642 1.00 49.00 85 GLN A CA 1
ATOM 661 C C . GLN A 1 85 ? -27.943 1.501 15.256 1.00 49.00 85 GLN A C 1
ATOM 663 O O . GLN A 1 85 ? -28.672 2.266 14.627 1.00 49.00 85 GLN A O 1
ATOM 668 N N . GLY A 1 86 ? -28.242 0.216 15.457 1.00 43.34 86 GLY A N 1
ATOM 669 C CA . GLY A 1 86 ? -29.571 -0.325 15.215 1.00 43.34 86 GLY A CA 1
ATOM 670 C C . GLY A 1 86 ? -30.584 0.494 16.016 1.00 43.34 86 GLY A C 1
ATOM 671 O O . GLY A 1 86 ? -30.226 0.991 17.087 1.00 43.34 86 GLY A O 1
ATOM 672 N N . PRO A 1 87 ? -31.792 0.699 15.471 1.00 59.47 87 PRO A N 1
ATOM 673 C CA . PRO A 1 87 ? -32.762 1.613 16.044 1.00 59.47 87 PRO A CA 1
ATOM 674 C C . PRO A 1 87 ? -33.145 1.184 17.462 1.00 59.47 87 PRO A C 1
ATOM 676 O O . PRO A 1 87 ? -33.219 -0.008 17.764 1.00 59.47 87 PRO A O 1
ATOM 679 N N . THR A 1 88 ? -33.333 2.209 18.285 1.00 46.09 88 THR A N 1
ATOM 680 C CA . THR A 1 88 ? -33.946 2.229 19.614 1.00 46.09 88 THR A CA 1
ATOM 681 C C . THR A 1 88 ? -35.192 1.360 19.728 1.00 46.09 88 THR A C 1
ATOM 683 O O . THR A 1 88 ? -35.956 1.295 18.737 1.00 46.09 88 THR A O 1
#

pLDDT: mean 78.54, std 16.16, range [34.31, 93.0]

Sequence (88 aa):
MAPRLYGQYGVEDVLLAHFPDEATHIKRLAQLLPEAELGSVAGAAARLCRWYQLLDRVAPGTYCLNDAGRARRAQLHAARRPRPQGPT

Radius of gyration: 14.16 Å; chains: 1; bounding box: 45×29×33 Å

Secondary structure (DSSP, 8-state):
---STTSSS-HHHHHHHT--SS-EEHHHHHHH-TTS-HHHHHHHHHHHHHTS--EEEEETTEEEE-HHHHHHHHHHHHHHS-------

Foldseek 3Di:
DDDPPVVPDQPLLVLLLPPDQDWDALVVSCVVVVVDDSVSSQVSVCCCVPPVVQWDDPDVRIIHGDPNSVVSSVVSVVVVDDDPPPDD

Organism: NCBI:txid1309411